Protein 6LVU (pdb70)

Solvent-accessible surface area: 8744 Å² total; per-residue (Å²): 81,76,110,37,4,38,4,35,0,39,28,12,0,21,132,105,40,67,24,86,73,95,90,4,61,53,135,6,87,7,93,113,85,7,67,10,68,95,143,44,16,73,78,4,7,94,34,5,12,99,72,30,69,18,140,26,75,116,59,41,41,162,144,22,48,30,0,9,52,3,0,48,27,4,58,154,84,116,76,8,94,89,2,42,52,80,0,36,39,12,0,20,132,105,40,67,24,88,73,91,86,4,62,16,110,6,86,7,93,116,88,6,67,8,70,97,142,46,19,76,79,4,5,96,36,5,38,99,86,34,70,22,155,28,72,121,60,43,36,159,146,23,46,30,0,8,50,4,0,22,34,4,36,158,99,114

Nearest PDB structures (foldseek):
  6lvu-assembly2_B  TM=1.012E+00  e=5.212E-12  Thermotoga maritima MSB8
  8jfn-assembly1_B  TM=9.540E-01  e=7.971E-07  Helicobacter pylori
  2qnw-assembly1_A  TM=9.324E-01  e=5.887E-07  Toxoplasma gondii RH
  4zjb-assembly1_G  TM=9.515E-01  e=9.560E-07  Helicobacter pylori
  3gzl-assembly1_A  TM=9.548E-01  e=1.649E-06  Plasmodium falciparum

InterPro domains:
  IPR003231 Acyl carrier protein [MF_01217] (6-80)
  IPR003231 Acyl carrier protein [PTHR20863] (3-79)
  IPR003231 Acyl carrier protein [TIGR00517] (5-79)
  IPR006162 Phosphopantetheine attachment site [PS00012] (35-50)
  IPR009081 Phosphopantetheine binding ACP domain [PF00550] (10-76)
  IPR009081 Phosphopantetheine binding ACP domain [PS50075] (5-80)
  IPR036736 ACP-like superfamily [G3DSA:1.10.1200.10] (1-81)
  IPR036736 ACP-like superfamily [SSF47336] (2-80)

Sequence (156 aa):
SREEIFSKVKSIISEKLGVDESQVTEEAKLIDDLGADSLDLVDLVMDFESEFGVKVDDADLEKISTVGDIVSYIEKKLSREEIFSKVKSIISEKLGVDESQVTEEAKLIDDLGADSLDLVDLVMDFESEFGVKVDDADLEKISTVGDIVSYIEKKL

Organism: Thermotoga maritima (strain ATCC 43589 / DSM 3109 / JCM 10099 / NBRC 100826 / MSB8) (NCBI:txid243274)

Foldseek 3Di:
DLVVLLVVLLVLCCVPLVDDSVQADLAAFCCPRSPDDPVVVVVSQVVSCVVLVFHDDPVCSVVRTGSNSSSVVSVVRD/DLVVLLVVLLVLCCVVLVDDSVQADLAAFVCPRSPDDPPVVVVSQVVSCVVLVFHDDPVCSVVDTGSNSSSVVSVVRD

B-factor: mean 27.44, std 10.85, range [9.36, 70.24]

Structure (mmCIF, N/CA/C/O backbone):
data_6LVU
#
_entry.id   6LVU
#
_cell.length_a   23.834
_cell.length_b   61.955
_cell.length_c   95.724
_cell.angle_alpha   90.000
_cell.angle_beta   90.000
_cell.angle_gamma   90.000
#
_symmetry.space_group_name_H-M   'P 21 21 21'
#
loop_
_entity.id
_entity.type
_entity.pdbx_description
1 polymer 'Acyl carrier protein'
2 non-polymer 'ZINC ION'
3 water water
#
loop_
_atom_site.group_PDB
_atom_site.id
_atom_site.type_symbol
_atom_site.label_atom_id
_atom_site.label_alt_id
_atom_site.label_comp_id
_atom_site.label_asym_id
_atom_site.label_entity_id
_atom_site.label_seq_id
_atom_site.pdbx_PDB_ins_code
_atom_site.Cartn_x
_atom_site.Cartn_y
_atom_site.Cartn_z
_atom_site.occupancy
_atom_site.B_iso_or_equiv
_atom_site.auth_seq_id
_atom_site.auth_comp_id
_atom_site.auth_asym_id
_atom_site.auth_atom_id
_atom_site.pdbx_PDB_model_num
ATOM 1 N N . SER A 1 3 ? 2.553 4.281 51.904 1.00 26.61 3 SER A N 1
ATOM 2 C CA . SER A 1 3 ? 2.496 4.802 50.557 1.00 17.70 3 SER A CA 1
ATOM 3 C C . SER A 1 3 ? 2.999 3.734 49.585 1.00 20.13 3 SER A C 1
ATOM 4 O O . SER A 1 3 ? 2.332 3.462 48.575 1.00 19.28 3 SER A O 1
ATOM 7 N N . ARG A 1 4 ? 4.162 3.131 49.856 1.00 13.84 4 ARG A N 1
ATOM 8 C CA . ARG A 1 4 ? 4.589 2.015 49.014 1.00 18.89 4 ARG A CA 1
ATOM 9 C C . ARG A 1 4 ? 3.589 0.875 49.077 1.00 17.17 4 ARG A C 1
ATOM 10 O O . ARG A 1 4 ? 3.240 0.281 48.048 1.00 16.00 4 ARG A O 1
ATOM 18 N N . GLU A 1 5 ? 3.124 0.553 50.289 1.00 15.13 5 GLU A N 1
ATOM 19 C CA . GLU A 1 5 ? 2.171 -0.533 50.456 1.00 14.36 5 GLU A CA 1
ATOM 20 C C . GLU A 1 5 ? 0.876 -0.222 49.714 1.00 15.58 5 GLU A C 1
ATOM 21 O O . GLU A 1 5 ? 0.262 -1.122 49.126 1.00 15.18 5 GLU A O 1
ATOM 27 N N . GLU A 1 6 ? 0.466 1.055 49.699 1.00 15.94 6 GLU A N 1
ATOM 28 C CA . GLU A 1 6 ? -0.716 1.461 48.942 1.00 18.64 6 GLU A CA 1
ATOM 29 C C . GLU A 1 6 ? -0.486 1.301 47.445 1.00 16.69 6 GLU A C 1
ATOM 30 O O . GLU A 1 6 ? -1.310 0.715 46.737 1.00 16.79 6 GLU A O 1
ATOM 36 N N . ILE A 1 7 ? 0.623 1.848 46.950 1.00 14.34 7 ILE A N 1
ATOM 37 C CA . ILE A 1 7 ? 0.926 1.783 45.530 1.00 12.17 7 ILE A CA 1
ATOM 38 C C . ILE A 1 7 ? 1.061 0.337 45.092 1.00 13.81 7 ILE A C 1
ATOM 39 O O . ILE A 1 7 ? 0.478 -0.084 44.085 1.00 12.45 7 ILE A O 1
ATOM 44 N N . PHE A 1 8 ? 1.819 -0.452 45.854 1.00 13.67 8 PHE A N 1
ATOM 45 C CA . PHE A 1 8 ? 2.051 -1.840 45.475 1.00 16.03 8 PHE A CA 1
ATOM 46 C C . PHE A 1 8 ? 0.756 -2.660 45.471 1.00 14.05 8 PHE A C 1
ATOM 47 O O . PHE A 1 8 ? 0.557 -3.514 44.599 1.00 14.63 8 PHE A O 1
ATOM 55 N N . SER A 1 9 ? -0.127 -2.433 46.441 1.00 11.84 9 SER A N 1
ATOM 56 C CA . SER A 1 9 ? -1.405 -3.147 46.446 1.00 15.63 9 SER A CA 1
ATOM 57 C C . SER A 1 9 ? -2.205 -2.862 45.183 1.00 16.15 9 SER A C 1
ATOM 58 O O . SER A 1 9 ? -2.782 -3.775 44.581 1.00 18.02 9 SER A O 1
ATOM 61 N N . LYS A 1 10 ? -2.290 -1.589 44.788 1.00 13.65 10 LYS A N 1
ATOM 62 C CA . LYS A 1 10 ? -3.047 -1.227 43.588 1.00 16.59 10 LYS A CA 1
ATOM 63 C C . LYS A 1 10 ? -2.348 -1.698 42.319 1.00 20.53 10 LYS A C 1
ATOM 64 O O . LYS A 1 10 ? -3.009 -2.080 41.340 1.00 19.44 10 LYS A O 1
ATOM 70 N N . VAL A 1 11 ? -1.016 -1.625 42.291 1.00 13.33 11 VAL A N 1
ATOM 71 C CA . VAL A 1 11 ? -0.291 -2.143 41.135 1.00 16.25 11 VAL A CA 1
ATOM 72 C C . VAL A 1 11 ? -0.563 -3.627 40.989 1.00 15.68 11 VAL A C 1
ATOM 73 O O . VAL A 1 11 ? -0.724 -4.147 39.878 1.00 15.78 11 VAL A O 1
ATOM 77 N N . LYS A 1 12 ? -0.653 -4.325 42.116 1.00 15.92 12 LYS A N 1
ATOM 78 C CA . LYS A 1 12 ? -0.788 -5.770 42.081 1.00 17.44 12 LYS A CA 1
ATOM 79 C C . LYS A 1 12 ? -2.171 -6.174 41.590 1.00 20.00 12 LYS A C 1
ATOM 80 O O . LYS A 1 12 ? -2.303 -7.106 40.789 1.00 15.88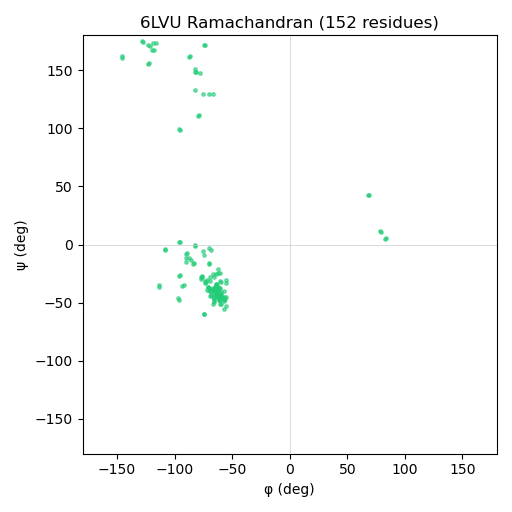 12 LYS A O 1
ATOM 86 N N . SER A 1 13 ? -3.205 -5.437 42.002 1.00 17.40 13 SER A N 1
ATOM 87 C CA . SER A 1 13 ? -4.554 -5.730 41.545 1.00 17.97 13 SER A CA 1
ATOM 88 C C . SER A 1 13 ? -4.681 -5.492 40.046 1.00 17.50 13 SER A C 1
ATOM 89 O O . SER A 1 13 ? -5.232 -6.324 39.315 1.00 16.09 13 SER A O 1
ATOM 92 N N . ILE A 1 14 ? -4.182 -4.354 39.570 1.00 15.23 14 ILE A N 1
ATOM 93 C CA . ILE A 1 14 ? -4.270 -4.055 38.147 1.00 13.39 14 ILE A CA 1
ATOM 94 C C . ILE A 1 14 ? -3.550 -5.125 37.336 1.00 13.80 14 ILE A C 1
ATOM 95 O O . ILE A 1 14 ? -4.065 -5.591 36.317 1.00 14.96 14 ILE A O 1
ATOM 100 N N . ILE A 1 15 ? -2.350 -5.526 37.776 1.00 16.20 15 ILE A N 1
ATOM 101 C CA . ILE A 1 15 ? -1.601 -6.531 37.019 1.00 18.32 15 ILE A CA 1
ATOM 102 C C . ILE A 1 15 ? -2.373 -7.832 36.990 1.00 20.01 15 ILE A C 1
ATOM 103 O O . ILE A 1 15 ? -2.520 -8.467 35.935 1.00 15.62 15 ILE A O 1
ATOM 108 N N . SER A 1 16 ? -2.909 -8.233 38.144 1.00 16.16 16 SER A N 1
ATOM 109 C CA . SER A 1 16 ? -3.691 -9.456 38.236 1.00 20.10 16 SER A CA 1
ATOM 110 C C . SER A 1 16 ? -4.945 -9.372 37.378 1.00 23.67 16 SER A C 1
ATOM 111 O O . SER A 1 16 ? -5.304 -10.343 36.699 1.00 26.09 16 SER A O 1
ATOM 114 N N . GLU A 1 17 ? -5.628 -8.221 37.391 1.00 16.96 17 GLU A N 1
ATOM 115 C CA . GLU A 1 17 ? -6.845 -8.098 36.589 1.00 22.22 17 GLU A CA 1
ATOM 116 C C . GLU A 1 17 ? -6.537 -8.215 35.099 1.00 26.00 17 GLU A C 1
ATOM 117 O O . GLU A 1 17 ? -7.245 -8.911 34.365 1.00 26.85 17 GLU A O 1
ATOM 123 N N . LYS A 1 18 ? -5.460 -7.572 34.633 1.00 19.42 18 LYS A N 1
ATOM 124 C CA . LYS A 1 18 ? -5.222 -7.480 33.198 1.00 24.87 18 LYS A CA 1
ATOM 125 C C . LYS A 1 18 ? -4.353 -8.604 32.652 1.00 22.90 18 LYS A C 1
ATOM 126 O O . LYS A 1 18 ? -4.588 -9.052 31.529 1.00 26.43 18 LYS A O 1
ATOM 132 N N . LEU A 1 19 ? -3.372 -9.085 33.407 1.00 21.12 19 LEU A N 1
ATOM 133 C CA . LEU A 1 19 ? -2.576 -10.219 32.941 1.00 26.09 19 LEU A CA 1
ATOM 134 C C . LEU A 1 19 ? -3.239 -11.562 33.225 1.00 28.40 19 LEU A C 1
ATOM 135 O O . LEU A 1 19 ? -2.828 -12.578 32.656 1.00 28.59 19 LEU A O 1
ATOM 140 N N . GLY A 1 20 ? -4.230 -11.602 34.105 1.00 27.45 20 GLY A N 1
ATOM 141 C CA . GLY A 1 20 ? -4.938 -12.834 34.358 1.00 24.29 20 GLY A CA 1
ATOM 142 C C . GLY A 1 20 ? -4.248 -13.754 35.329 1.00 35.71 20 GLY A C 1
ATOM 143 O O . GLY A 1 20 ? -4.742 -14.867 35.567 1.00 43.86 20 GLY A O 1
ATOM 144 N N . VAL A 1 21 ? -3.141 -13.324 35.909 1.00 24.86 21 VAL A N 1
ATOM 145 C CA . VAL A 1 21 ? -2.418 -14.141 36.856 1.00 21.92 21 VAL A CA 1
ATOM 146 C C . VAL A 1 21 ? -3.016 -13.918 38.232 1.00 24.39 21 VAL A C 1
ATOM 147 O O . VAL A 1 21 ? -3.686 -12.918 38.493 1.00 27.27 21 VAL A O 1
ATOM 151 N N . ASP A 1 22 ? -2.721 -14.840 39.142 1.00 27.65 22 ASP A N 1
ATOM 152 C CA . ASP A 1 22 ? -3.220 -14.763 40.500 1.00 22.28 22 ASP A CA 1
ATOM 153 C C . ASP A 1 22 ? -2.353 -13.815 41.311 1.00 23.46 22 ASP A C 1
ATOM 154 O O . ASP A 1 22 ? -1.154 -13.682 41.065 1.00 26.09 22 ASP A O 1
ATOM 159 N N . GLU A 1 23 ? -2.973 -13.136 42.279 1.00 23.20 23 GLU A N 1
ATOM 160 C CA . GLU A 1 23 ? -2.238 -12.127 43.041 1.00 29.06 23 GLU A CA 1
ATOM 161 C C . GLU A 1 23 ? -1.092 -12.729 43.848 1.00 25.40 23 GLU A C 1
ATOM 162 O O . GLU A 1 23 ? -0.125 -12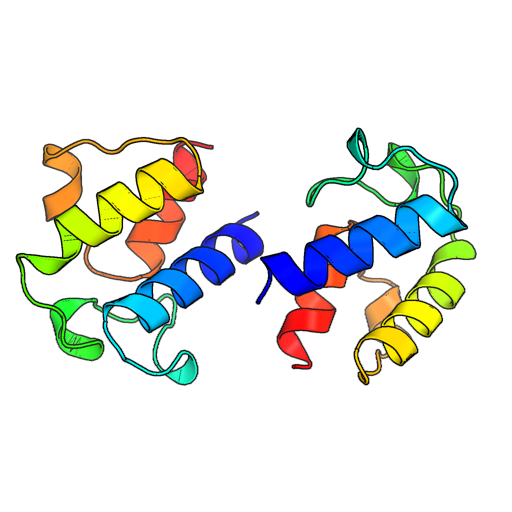.028 44.168 1.00 24.84 23 GLU A O 1
ATOM 168 N N . SER A 1 24 ? -1.187 -14.008 44.203 1.00 24.83 24 SER A N 1
ATOM 169 C CA . SER A 1 24 ? -0.117 -14.658 44.942 1.00 23.55 24 SER A CA 1
ATOM 170 C C . SER A 1 24 ? 1.193 -14.693 44.154 1.00 27.86 24 SER A C 1
ATOM 171 O O . SER A 1 24 ? 2.260 -14.842 44.756 1.00 27.31 24 SER A O 1
ATOM 174 N N . GLN A 1 25 ? 1.141 -14.565 42.825 1.00 24.39 25 GLN A N 1
ATOM 175 C CA . GLN A 1 25 ? 2.335 -14.548 41.983 1.00 26.81 25 GLN A CA 1
ATOM 176 C C . GLN A 1 25 ? 2.948 -13.157 41.819 1.00 23.97 25 GLN A C 1
ATOM 177 O O . GLN A 1 25 ? 4.060 -13.043 41.283 1.00 18.50 25 GLN A O 1
ATOM 183 N N . VAL A 1 26 ? 2.255 -12.095 42.216 1.00 23.78 26 VAL A N 1
ATOM 184 C CA . VAL A 1 26 ? 2.711 -10.735 41.951 1.00 23.15 26 VAL A CA 1
ATOM 185 C C . VAL A 1 26 ? 3.450 -10.250 43.193 1.00 21.92 26 VAL A C 1
ATOM 186 O O . VAL A 1 26 ? 2.844 -9.810 44.169 1.00 26.41 26 VAL A O 1
ATOM 190 N N . THR A 1 27 ? 4.773 -10.320 43.152 1.00 21.96 27 THR A N 1
ATOM 191 C CA . THR A 1 27 ? 5.632 -9.857 44.227 1.00 21.66 27 THR A CA 1
ATOM 192 C C . THR A 1 27 ? 6.519 -8.738 43.705 1.00 24.15 27 THR A C 1
ATOM 193 O O . THR A 1 27 ? 6.610 -8.502 42.495 1.00 21.55 27 THR A O 1
ATOM 197 N N . GLU A 1 28 ? 7.177 -8.040 44.638 1.00 18.41 28 GLU A N 1
ATOM 198 C CA . GLU A 1 28 ? 8.110 -6.988 44.247 1.00 27.11 28 GLU A CA 1
ATOM 199 C C . GLU A 1 28 ? 9.183 -7.488 43.284 1.00 22.32 28 GLU A C 1
ATOM 200 O O . GLU A 1 28 ? 9.619 -6.738 42.406 1.00 25.16 28 GLU A O 1
ATOM 206 N N . GLU A 1 29 ? 9.601 -8.748 43.413 1.00 21.86 29 GLU A N 1
ATOM 207 C CA . GLU A 1 29 ? 10.717 -9.302 42.644 1.00 27.50 29 GLU A CA 1
ATOM 208 C C . GLU A 1 29 ? 10.302 -9.921 41.320 1.00 23.07 29 GLU A C 1
ATOM 209 O O . GLU A 1 29 ? 11.179 -10.339 40.560 1.00 30.40 29 GLU A O 1
ATOM 215 N N . ALA A 1 30 ? 9.003 -10.032 41.054 1.00 20.52 30 ALA A N 1
ATOM 216 C CA . ALA A 1 30 ? 8.526 -10.716 39.856 1.00 20.35 30 ALA A CA 1
ATOM 217 C C . ALA A 1 30 ? 8.855 -9.904 38.608 1.00 26.12 30 ALA A C 1
ATOM 218 O O . ALA A 1 30 ? 8.567 -8.706 38.538 1.00 27.72 30 ALA A O 1
ATOM 220 N N . LYS A 1 31 ? 9.455 -10.558 37.619 1.00 25.24 31 LYS A N 1
ATOM 221 C CA . LYS A 1 31 ? 9.688 -9.932 36.326 1.00 24.27 31 LYS A CA 1
ATOM 222 C C . LYS A 1 31 ? 8.406 -10.045 35.508 1.00 24.47 31 LYS A C 1
ATOM 223 O O . LYS A 1 31 ? 7.766 -11.104 35.489 1.00 22.26 31 LYS A O 1
ATOM 229 N N . LEU A 1 32 ? 7.989 -8.935 34.887 1.00 24.26 32 LEU A N 1
ATOM 230 C CA . LEU A 1 32 ? 6.729 -8.950 34.144 1.00 24.33 32 LEU A CA 1
ATOM 231 C C . LEU A 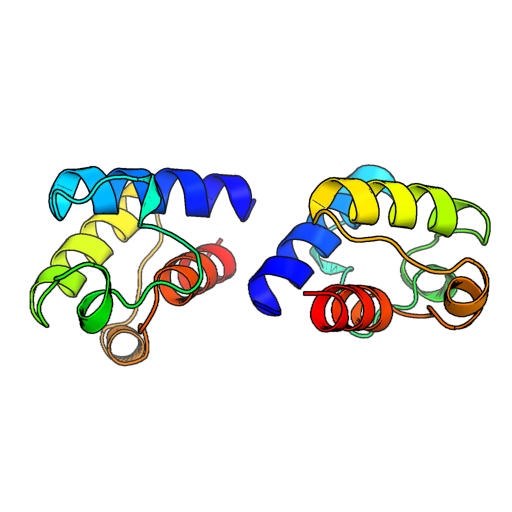1 32 ? 6.732 -10.062 33.105 1.00 25.31 32 LEU A C 1
ATOM 232 O O . LEU A 1 32 ? 5.818 -10.894 33.065 1.00 27.41 32 LEU A O 1
ATOM 237 N N . ILE A 1 33 ? 7.753 -10.093 32.259 1.00 26.27 33 ILE A N 1
ATOM 238 C CA . ILE A 1 33 ? 7.796 -11.068 31.179 1.00 22.83 33 ILE A CA 1
ATOM 239 C C . ILE A 1 33 ? 8.129 -12.451 31.725 1.00 28.32 33 ILE A C 1
ATOM 240 O O . ILE A 1 33 ? 7.331 -13.386 31.627 1.00 30.36 33 ILE A O 1
ATOM 245 N N . ASP A 1 34 ? 9.295 -12.586 32.360 1.00 34.26 34 ASP A N 1
ATOM 246 C CA . ASP A 1 34 ? 9.824 -13.913 32.649 1.00 28.93 34 ASP A CA 1
ATOM 247 C C . ASP A 1 34 ? 8.950 -14.674 33.637 1.00 31.70 34 ASP A C 1
ATOM 248 O O . ASP A 1 34 ? 8.756 -15.885 33.490 1.00 34.29 34 ASP A O 1
ATOM 253 N N . ASP A 1 35 ? 8.424 -13.994 34.656 1.00 28.82 35 ASP A N 1
ATOM 254 C CA . ASP A 1 35 ? 7.688 -14.662 35.719 1.00 27.88 35 ASP A CA 1
ATOM 255 C C . ASP A 1 35 ? 6.185 -14.622 35.502 1.00 24.04 35 ASP A C 1
ATOM 256 O O . ASP A 1 35 ? 5.519 -15.648 35.627 1.00 32.30 35 ASP A O 1
ATOM 261 N N . LEU A 1 36 ? 5.639 -13.461 35.153 1.00 24.78 36 LEU A N 1
ATOM 262 C CA . LEU A 1 36 ? 4.200 -13.263 35.080 1.00 25.29 36 LEU A CA 1
ATOM 263 C C . LEU A 1 36 ? 3.634 -13.457 33.675 1.00 24.18 36 LEU A C 1
ATOM 264 O O . LEU A 1 36 ? 2.438 -13.243 33.473 1.00 24.03 36 LEU A O 1
ATOM 269 N N . GLY A 1 37 ? 4.454 -13.823 32.699 1.00 26.62 37 GLY A N 1
ATOM 270 C CA . GLY A 1 37 ? 3.914 -14.209 31.407 1.00 31.16 37 GLY A CA 1
ATOM 271 C C . GLY A 1 37 ? 3.482 -13.078 30.503 1.00 28.79 37 GLY A C 1
ATOM 272 O O . GLY A 1 37 ? 2.799 -13.332 29.502 1.00 22.77 37 GLY A O 1
ATOM 273 N N . ALA A 1 38 ? 3.830 -11.838 30.824 1.00 23.46 38 ALA A N 1
ATOM 274 C CA . ALA A 1 38 ? 3.476 -10.760 29.923 1.00 27.38 38 ALA A CA 1
ATOM 275 C C . ALA A 1 38 ? 4.370 -10.803 28.680 1.00 27.47 38 ALA A C 1
ATOM 276 O O . ALA A 1 38 ? 5.355 -11.539 28.618 1.00 25.17 38 ALA A O 1
ATOM 278 N N . ASP A 1 39 ? 4.038 -9.973 27.693 1.00 30.50 39 ASP A N 1
ATOM 279 C CA . ASP A 1 39 ? 4.852 -9.822 26.496 1.00 33.69 39 ASP A CA 1
ATOM 280 C C . ASP A 1 39 ? 5.364 -8.386 26.452 1.00 32.43 39 ASP A C 1
ATOM 281 O O . ASP A 1 39 ? 4.987 -7.542 27.272 1.00 29.93 39 ASP A O 1
ATOM 286 N N . SER A 1 40 ? 6.246 -8.107 25.494 1.00 30.79 40 SER A N 1
ATOM 287 C CA . SER A 1 40 ? 6.820 -6.768 25.428 1.00 36.90 40 SER A CA 1
ATOM 288 C C . SER A 1 40 ? 5.828 -5.704 24.985 1.00 38.76 40 SER A C 1
ATOM 289 O O . SER A 1 40 ? 6.203 -4.526 24.934 1.00 46.53 40 SER A O 1
ATOM 292 N N . LEU A 1 41 ? 4.592 -6.074 24.656 1.00 36.09 41 LEU A N 1
ATOM 293 C CA . LEU A 1 41 ? 3.556 -5.112 24.299 1.00 34.03 41 LEU A CA 1
ATOM 294 C C . LEU A 1 41 ? 2.672 -4.748 25.477 1.00 31.23 41 LEU A C 1
ATOM 295 O O . LEU A 1 41 ? 2.116 -3.646 25.513 1.00 31.93 41 LEU A O 1
ATOM 300 N N . ASP A 1 42 ? 2.551 -5.653 26.444 1.00 29.44 42 ASP A N 1
ATOM 301 C CA . ASP A 1 42 ? 1.603 -5.478 27.532 1.00 29.30 42 ASP A CA 1
ATOM 302 C C . ASP A 1 42 ? 1.973 -4.311 28.429 1.00 31.83 42 ASP A C 1
ATOM 303 O O . ASP A 1 42 ? 1.095 -3.728 29.075 1.00 33.78 42 ASP A O 1
ATOM 308 N N . LEU A 1 43 ? 3.252 -3.942 28.486 1.00 26.82 43 LEU A N 1
ATOM 309 C CA . LEU A 1 43 ? 3.655 -3.014 29.534 1.00 27.92 43 LEU A CA 1
ATOM 310 C C . LEU A 1 43 ? 3.164 -1.593 29.254 1.00 29.87 43 LEU A C 1
ATOM 311 O O . LEU A 1 43 ? 2.822 -0.866 30.192 1.00 25.86 43 LEU A O 1
ATOM 316 N N . VAL A 1 44 ? 3.041 -1.188 27.983 1.00 29.03 44 VAL A N 1
ATOM 317 C CA . VAL A 1 44 ? 2.623 0.192 27.729 1.00 28.47 44 VAL A CA 1
ATOM 318 C C . VAL A 1 44 ? 1.148 0.403 28.097 1.00 28.07 44 VAL A C 1
ATOM 319 O O . VAL A 1 44 ? 0.779 1.461 28.610 1.00 30.90 44 VAL A O 1
ATOM 323 N N . ASP A 1 45 ? 0.297 -0.603 27.864 1.00 27.22 45 ASP A N 1
ATOM 324 C CA . ASP A 1 45 ? -1.074 -0.504 28.368 1.00 27.25 45 ASP A CA 1
ATOM 325 C C . ASP A 1 45 ? -1.108 -0.509 29.884 1.00 27.49 45 ASP A C 1
ATOM 326 O O . ASP A 1 45 ? -1.862 0.271 30.484 1.00 30.16 45 ASP A O 1
ATOM 331 N N . LEU A 1 46 ? -0.328 -1.387 30.523 1.00 26.27 46 LEU A N 1
ATOM 332 C CA . LEU A 1 46 ? -0.265 -1.389 31.977 1.00 22.05 46 LEU A CA 1
ATOM 333 C C . LEU A 1 46 ? 0.147 -0.023 32.497 1.00 21.50 46 LEU A C 1
ATOM 334 O O . LEU A 1 46 ? -0.485 0.532 33.400 1.00 22.01 46 LEU A O 1
ATOM 339 N N . VAL A 1 47 ? 1.189 0.555 31.907 1.00 21.18 47 VAL A N 1
ATOM 340 C CA . VAL A 1 47 ? 1.692 1.844 32.361 1.00 18.39 47 VAL A CA 1
ATOM 341 C C . VAL A 1 47 ? 0.639 2.932 32.212 1.00 27.30 47 VAL A C 1
ATOM 342 O O . VAL A 1 47 ? 0.474 3.771 33.101 1.00 25.99 47 VAL A O 1
ATOM 346 N N . MET A 1 48 ? -0.086 2.942 31.089 1.00 26.77 48 MET A N 1
ATOM 347 C CA . MET A 1 48 ? -1.145 3.936 30.958 1.00 29.71 48 MET A CA 1
ATOM 348 C C . MET A 1 48 ? -2.230 3.725 32.003 1.00 30.22 48 MET A C 1
ATOM 349 O O . MET A 1 48 ? -2.836 4.692 32.481 1.00 30.80 48 MET A O 1
ATOM 354 N N . ASP A 1 49 ? -2.501 2.474 32.361 1.00 25.61 49 ASP A N 1
ATOM 355 C CA . ASP A 1 49 ? -3.474 2.229 33.412 1.00 24.58 49 ASP A CA 1
ATOM 356 C C . ASP A 1 49 ? -2.944 2.708 34.760 1.00 23.12 49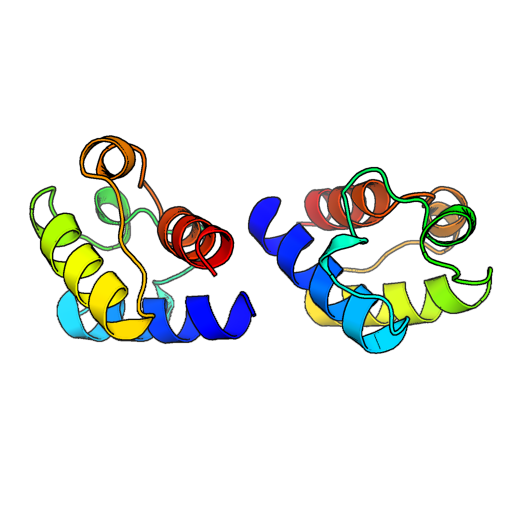 ASP A C 1
ATOM 357 O O . ASP A 1 49 ? -3.676 3.361 35.514 1.00 22.91 49 ASP A O 1
ATOM 362 N N . PHE A 1 50 ? -1.652 2.464 35.044 1.00 21.97 50 PHE A N 1
ATOM 363 C CA . PHE A 1 50 ? -1.022 3.037 36.236 1.00 20.78 50 PHE A CA 1
ATOM 364 C C . PHE A 1 50 ? -0.987 4.559 36.177 1.00 22.28 50 PHE A C 1
ATOM 365 O O . PHE A 1 50 ? -1.178 5.231 37.198 1.00 23.52 50 PHE A O 1
ATOM 373 N N . GLU A 1 51 ? -0.744 5.120 34.988 1.00 22.80 51 GLU A N 1
ATOM 374 C CA . GLU A 1 51 ? -0.737 6.575 34.840 1.00 24.55 51 GLU A CA 1
ATOM 375 C C . GLU A 1 51 ? -2.074 7.177 35.252 1.00 27.19 51 GLU A C 1
ATOM 376 O O . GLU A 1 51 ? -2.119 8.166 35.993 1.00 26.76 51 GLU A O 1
ATOM 382 N N . SER A 1 52 ? -3.173 6.570 34.806 1.00 24.78 52 SER A N 1
ATOM 383 C CA . SER A 1 52 ? -4.502 7.047 35.155 1.00 21.66 52 SER A CA 1
ATOM 384 C C . SER A 1 52 ? -4.882 6.670 36.580 1.00 24.38 52 SER A C 1
ATOM 385 O O . SER A 1 52 ? -5.701 7.351 37.198 1.00 26.16 52 SER A O 1
ATOM 388 N N . GLU A 1 53 ? -4.322 5.585 37.111 1.00 22.62 53 GLU A N 1
ATOM 389 C CA . GLU A 1 53 ? -4.652 5.173 38.469 1.00 20.69 53 GLU A CA 1
ATOM 390 C C . GLU A 1 53 ? -4.104 6.154 39.512 1.00 21.38 53 GLU A C 1
ATOM 391 O O . GLU A 1 53 ? -4.801 6.514 40.466 1.00 20.67 53 GLU A O 1
ATOM 397 N N . PHE A 1 54 ? -2.861 6.596 39.360 1.00 21.43 54 PHE A N 1
ATOM 398 C CA . PHE A 1 54 ? -2.213 7.401 40.383 1.00 20.23 54 PHE A CA 1
ATOM 399 C C . PHE A 1 54 ? -2.049 8.854 39.978 1.00 26.34 54 PHE A C 1
ATOM 400 O O . PHE A 1 54 ? -1.520 9.646 40.769 1.00 30.23 54 PHE A O 1
ATOM 408 N N . GLY A 1 55 ? -2.421 9.212 38.756 1.00 28.38 55 GLY A N 1
ATOM 409 C CA . GLY A 1 55 ? -2.273 10.588 38.316 1.00 30.09 55 GLY A CA 1
ATOM 410 C C . GLY A 1 55 ? -0.830 11.001 38.163 1.00 30.19 55 GLY A C 1
ATOM 411 O O . GLY A 1 55 ? -0.452 12.092 38.606 1.00 33.87 55 GLY A O 1
ATOM 412 N N . VAL A 1 56 ? -0.003 10.130 37.588 1.00 26.58 56 VAL A N 1
ATOM 413 C CA . VAL A 1 56 ? 1.385 10.424 37.268 1.00 27.58 56 VAL A CA 1
ATOM 414 C C . VAL A 1 56 ? 1.559 10.074 35.809 1.00 29.72 56 VAL A C 1
ATOM 415 O O . VAL A 1 56 ? 0.678 9.484 35.193 1.00 35.68 56 VAL A O 1
ATOM 419 N N . LYS A 1 57 ? 2.726 10.381 35.262 1.00 31.48 57 LYS A N 1
ATOM 420 C CA . LYS A 1 57 ? 3.022 9.841 33.948 1.00 37.90 57 LYS A CA 1
ATOM 421 C C . LYS A 1 57 ? 4.501 9.535 33.836 1.00 34.21 57 LYS A C 1
ATOM 422 O O . LYS A 1 57 ? 5.332 10.013 34.611 1.00 31.95 57 LYS A O 1
ATOM 428 N N . VAL A 1 58 ? 4.813 8.712 32.850 1.00 39.35 58 VAL A N 1
ATOM 429 C CA . VAL A 1 58 ? 6.120 8.100 32.746 1.00 45.60 58 VAL A CA 1
ATOM 430 C C . VAL A 1 58 ? 6.684 8.508 31.396 1.00 43.83 58 VAL A C 1
ATOM 431 O O . VAL A 1 58 ? 5.954 8.885 30.474 1.00 43.82 58 VAL A O 1
ATOM 435 N N . ASP A 1 59 ? 8.003 8.472 31.305 1.00 44.60 59 ASP A N 1
ATOM 436 C CA . ASP A 1 59 ? 8.669 8.696 30.038 1.00 45.96 59 ASP A CA 1
ATOM 437 C C . ASP A 1 59 ? 8.674 7.393 29.244 1.00 47.33 59 ASP A C 1
ATOM 438 O O . ASP A 1 59 ? 8.717 6.299 29.817 1.00 45.69 59 ASP A O 1
ATOM 443 N N . ASP A 1 60 ? 8.626 7.511 27.913 1.00 46.31 60 ASP A N 1
ATOM 444 C CA . ASP A 1 60 ? 8.827 6.321 27.091 1.00 50.83 60 ASP A CA 1
ATOM 445 C C . ASP A 1 60 ? 10.266 5.834 27.181 1.00 47.71 60 ASP A C 1
ATOM 446 O O . ASP A 1 60 ? 10.534 4.640 27.006 1.00 52.03 60 ASP A O 1
ATOM 451 N N . ALA A 1 61 ? 11.203 6.749 27.439 1.00 49.89 61 ALA A N 1
ATOM 452 C CA . ALA A 1 61 ? 12.597 6.363 27.631 1.00 51.16 61 ALA A CA 1
ATOM 453 C C . ALA A 1 61 ? 12.767 5.499 28.873 1.00 48.52 61 ALA A C 1
ATOM 454 O O . ALA A 1 61 ? 13.600 4.585 28.890 1.00 48.24 61 ALA A O 1
ATOM 456 N N . ASP A 1 62 ? 12.005 5.785 29.931 1.00 49.78 62 ASP A N 1
ATOM 457 C CA . ASP A 1 62 ? 12.134 5.068 31.196 1.00 46.24 62 ASP A CA 1
ATOM 458 C C . ASP A 1 62 ? 11.376 3.745 31.209 1.00 40.29 62 ASP A C 1
ATOM 459 O O . ASP A 1 62 ? 11.437 3.018 32.210 1.00 34.20 62 ASP A O 1
ATOM 464 N N . LEU A 1 63 ? 10.679 3.420 30.119 1.00 35.72 63 LEU A N 1
ATOM 465 C CA . LEU A 1 63 ? 9.938 2.171 30.011 1.00 35.56 63 LEU A CA 1
ATOM 466 C C . LEU A 1 63 ? 10.842 0.974 29.727 1.00 38.44 63 LEU A C 1
ATOM 467 O O . LEU A 1 63 ? 10.524 -0.149 30.132 1.00 33.04 63 LEU A O 1
ATOM 472 N N . GLU A 1 64 ? 11.964 1.185 29.032 1.00 41.95 64 GLU A N 1
ATOM 473 C CA . GLU A 1 64 ? 12.875 0.081 28.738 1.00 43.21 64 GLU A 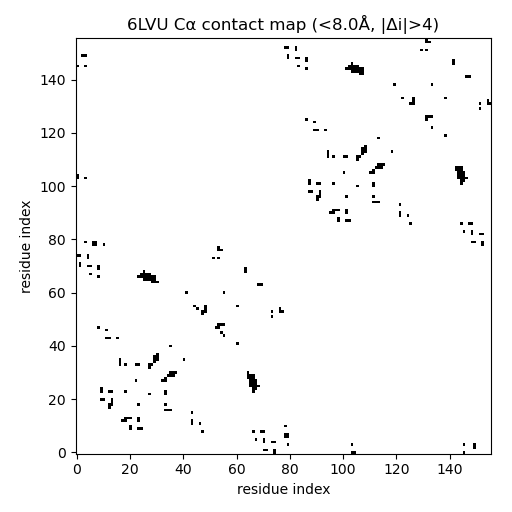CA 1
ATOM 474 C C . GLU A 1 64 ? 13.596 -0.405 29.984 1.00 30.35 64 GLU A C 1
ATOM 475 O O . GLU A 1 64 ? 14.168 -1.497 29.973 1.00 34.05 64 GLU A O 1
ATOM 481 N N . LYS A 1 65 ? 13.577 0.375 31.054 1.00 33.58 65 LYS A N 1
ATOM 482 C CA . LYS A 1 65 ? 14.251 -0.008 32.280 1.00 39.72 65 LYS A CA 1
ATOM 483 C C . LYS A 1 65 ? 13.356 -0.789 33.223 1.00 33.38 65 LYS A C 1
ATOM 484 O O . LYS A 1 65 ? 13.874 -1.473 34.112 1.00 32.63 65 LYS A O 1
ATOM 490 N N . ILE A 1 66 ? 12.044 -0.772 32.999 1.00 32.21 66 ILE A N 1
ATOM 491 C CA . ILE A 1 66 ? 11.104 -1.403 33.917 1.00 25.57 66 ILE A CA 1
ATOM 492 C C . ILE A 1 66 ? 11.119 -2.904 33.670 1.00 30.23 66 ILE A C 1
ATOM 493 O O . ILE A 1 66 ? 10.648 -3.382 32.638 1.00 32.23 66 ILE A O 1
ATOM 498 N N . SER A 1 67 ? 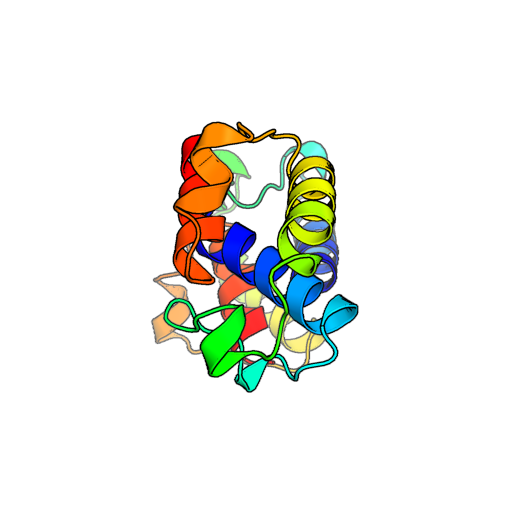11.643 -3.654 34.633 1.00 24.34 67 SER A N 1
ATOM 499 C CA . SER A 1 67 ? 11.783 -5.095 34.506 1.00 20.40 67 SER A CA 1
ATOM 500 C C . SER A 1 67 ? 10.903 -5.871 35.469 1.00 20.66 67 SER A C 1
ATOM 501 O O . SER A 1 67 ? 10.344 -6.899 35.087 1.00 22.28 67 SER A O 1
ATOM 504 N N . THR A 1 68 ? 10.712 -5.381 36.690 1.00 17.32 68 THR A N 1
ATOM 505 C CA . THR A 1 68 ? 9.965 -6.089 37.721 1.00 19.33 68 THR A CA 1
ATOM 506 C C . THR A 1 68 ? 8.777 -5.264 38.201 1.00 20.79 68 THR A C 1
ATOM 507 O O . THR A 1 68 ? 8.630 -4.079 37.878 1.00 19.65 68 THR A O 1
ATOM 511 N N . VAL A 1 69 ? 7.931 -5.916 38.999 1.00 17.21 69 VAL A N 1
ATOM 512 C CA . VAL A 1 69 ? 6.826 -5.220 39.645 1.00 17.15 69 VAL A CA 1
ATOM 513 C C . VAL A 1 69 ? 7.355 -4.110 40.544 1.00 14.51 69 VAL A C 1
ATOM 514 O O . VAL A 1 69 ? 6.823 -2.997 40.555 1.00 12.65 69 VAL A O 1
ATOM 518 N N . GLY A 1 70 ? 8.427 -4.396 41.291 1.00 16.24 70 GLY A N 1
ATOM 519 C CA . GLY A 1 70 ? 9.015 -3.389 42.161 1.00 15.17 70 GLY A CA 1
ATOM 520 C C . GLY A 1 70 ? 9.490 -2.160 41.414 1.00 15.44 70 GLY A C 1
ATOM 521 O O . GLY A 1 70 ? 9.429 -1.047 41.948 1.00 17.93 70 GLY A O 1
ATOM 522 N N . ASP A 1 71 ? 9.941 -2.336 40.170 1.00 16.79 71 ASP A N 1
ATOM 523 C CA . ASP A 1 71 ? 10.352 -1.196 39.350 1.00 14.53 71 ASP A CA 1
ATOM 524 C C . ASP A 1 71 ? 9.191 -0.248 39.115 1.00 16.66 71 ASP A C 1
ATOM 525 O O . ASP A 1 71 ? 9.352 0.979 39.179 1.00 19.80 71 ASP A O 1
ATOM 530 N N . ILE A 1 72 ? 8.019 -0.801 38.777 1.00 15.56 72 ILE A N 1
ATOM 531 C CA . ILE A 1 72 ? 6.815 -0.003 38.568 1.00 19.85 72 ILE A CA 1
ATOM 532 C C . ILE A 1 72 ? 6.459 0.762 39.832 1.00 14.43 72 ILE A C 1
ATOM 533 O O . ILE A 1 72 ? 6.230 1.972 39.808 1.00 14.85 72 ILE A O 1
ATOM 538 N N . VAL A 1 73 ? 6.397 0.047 40.959 1.00 14.23 73 VAL A N 1
ATOM 539 C CA . VAL A 1 73 ? 6.055 0.707 42.217 1.00 14.11 73 VAL A CA 1
ATOM 540 C C . VAL A 1 73 ? 7.025 1.844 42.493 1.00 17.39 73 VAL A C 1
ATOM 541 O O . VAL A 1 73 ? 6.611 2.987 42.761 1.00 12.90 73 VAL A O 1
ATOM 545 N N . SER A 1 74 ? 8.337 1.581 42.375 1.00 14.35 74 SER A N 1
ATOM 546 C CA . SER A 1 74 ? 9.317 2.617 42.690 1.00 15.58 74 SER A CA 1
ATOM 547 C C . SER A 1 74 ? 9.207 3.794 41.734 1.00 16.18 74 SER A C 1
ATOM 548 O O . SER A 1 74 ? 9.329 4.950 42.146 1.00 16.81 74 SER A O 1
ATOM 551 N N . TYR A 1 75 ? 8.966 3.527 40.454 1.00 15.38 75 TYR A N 1
ATOM 552 C CA . TYR A 1 75 ? 8.780 4.639 39.540 1.00 17.64 75 TYR A CA 1
ATOM 553 C C . TYR A 1 75 ? 7.554 5.462 39.930 1.00 18.91 75 TYR A C 1
ATOM 554 O O . TYR A 1 75 ? 7.609 6.696 39.946 1.00 21.09 75 TYR A O 1
ATOM 563 N N . ILE A 1 76 ? 6.450 4.798 40.291 1.00 15.03 76 ILE A N 1
ATOM 564 C CA . ILE A 1 76 ? 5.267 5.527 40.742 1.00 14.95 76 ILE A CA 1
ATOM 565 C C . ILE A 1 76 ? 5.563 6.290 42.023 1.00 24.24 76 ILE A C 1
ATOM 566 O O . ILE A 1 76 ? 5.188 7.465 42.163 1.00 23.36 76 ILE A O 1
ATOM 571 N N . GLU A 1 77 ? 6.254 5.642 42.973 1.00 15.97 77 GLU A N 1
ATOM 572 C CA . GLU A 1 77 ? 6.487 6.261 44.266 1.00 20.85 77 GLU A CA 1
ATOM 573 C C . GLU A 1 77 ? 7.323 7.526 44.143 1.00 19.31 77 GLU A C 1
ATOM 574 O O . GLU A 1 77 ? 7.103 8.486 44.887 1.00 20.25 77 GLU A O 1
ATOM 580 N N . LYS A 1 78 ? 8.262 7.563 43.202 1.00 20.20 78 LYS A N 1
ATOM 581 C CA . LYS A 1 78 ? 9.085 8.761 43.053 1.00 30.12 78 LYS A CA 1
ATOM 582 C C . LYS A 1 78 ? 8.306 9.913 42.420 1.00 27.24 78 LYS A C 1
ATOM 583 O O . LYS A 1 78 ? 8.524 11.074 42.777 1.00 28.98 78 LYS A O 1
ATOM 589 N N . LYS A 1 79 ? 7.366 9.625 41.530 1.00 23.65 79 LYS A N 1
ATOM 590 C CA . LYS A 1 79 ? 6.577 10.713 40.958 1.00 34.26 79 LYS A CA 1
ATOM 591 C C . LYS A 1 79 ? 5.554 11.274 41.935 1.00 35.46 79 LYS A C 1
ATOM 592 O O . LYS A 1 79 ? 4.933 12.297 41.642 1.00 44.36 79 LYS A O 1
ATOM 598 N N . LEU A 1 80 ? 5.356 10.637 43.079 1.00 33.68 80 LEU A N 1
ATOM 599 C CA . LEU A 1 80 ? 4.462 11.162 44.100 1.00 33.30 80 LEU A CA 1
ATOM 600 C C . LEU A 1 80 ? 4.899 10.733 45.490 1.00 41.81 80 LEU A C 1
ATOM 601 O O . LEU A 1 80 ? 5.858 11.295 46.031 1.00 44.91 80 LEU A O 1
ATOM 606 N N . SER B 1 3 ? -9.031 -6.107 47.929 1.00 25.43 3 SER B N 1
ATOM 607 C CA . SER B 1 3 ? -9.070 -4.782 47.321 1.00 17.37 3 SER B CA 1
ATOM 608 C C . SER B 1 3 ? -8.741 -3.707 48.341 1.00 18.23 3 SER B C 1
ATOM 609 O O . SER B 1 3 ? -9.531 -3.438 49.255 1.00 19.62 3 SER B O 1
ATOM 612 N N . ARG B 1 4 ? -7.567 -3.087 48.189 1.00 15.93 4 ARG B N 1
ATOM 613 C CA . ARG B 1 4 ? -7.229 -1.980 49.067 1.00 21.71 4 ARG B CA 1
ATOM 614 C C . ARG B 1 4 ? -8.275 -0.887 48.982 1.00 17.03 4 ARG B C 1
ATOM 615 O O . ARG B 1 4 ? -8.629 -0.279 50.000 1.00 14.12 4 ARG B O 1
ATOM 623 N N . GLU B 1 5 ? -8.766 -0.607 47.769 1.00 13.57 5 GLU B N 1
ATOM 624 C CA . GLU B 1 5 ? -9.764 0.442 47.611 1.00 14.71 5 GLU B CA 1
ATOM 625 C C . GLU B 1 5 ? -11.039 0.121 48.391 1.00 13.08 5 GLU B C 1
ATOM 626 O O . GLU B 1 5 ? -11.633 1.011 48.994 1.00 12.80 5 GLU B O 1
ATOM 632 N N . GLU B 1 6 ? -11.451 -1.150 48.418 1.00 15.23 6 GLU B N 1
ATOM 633 C CA . GLU B 1 6 ? -12.628 -1.541 49.193 1.00 16.41 6 GLU B CA 1
ATOM 634 C C . GLU B 1 6 ? -12.387 -1.368 50.684 1.00 16.48 6 GLU B C 1
ATOM 635 O O . GLU B 1 6 ? -13.216 -0.797 51.401 1.00 17.54 6 GLU B O 1
ATOM 641 N N . ILE B 1 7 ? -11.266 -1.890 51.171 1.00 15.67 7 ILE B N 1
ATOM 642 C CA . ILE B 1 7 ? -10.951 -1.827 52.588 1.00 11.32 7 ILE B CA 1
ATOM 643 C C . ILE B 1 7 ? -10.831 -0.378 53.038 1.00 13.10 7 ILE B C 1
ATOM 644 O O . ILE B 1 7 ? -11.403 0.029 54.059 1.00 10.66 7 ILE B O 1
ATOM 649 N N . PHE B 1 8 ? -10.081 0.420 52.273 1.00 12.76 8 PHE B N 1
ATOM 650 C CA . PHE B 1 8 ? -9.865 1.814 52.655 1.00 14.43 8 PHE B CA 1
ATOM 651 C C . PHE B 1 8 ? -11.172 2.606 52.636 1.00 11.69 8 PHE B C 1
ATOM 652 O O . PHE B 1 8 ? -11.401 3.454 53.501 1.00 15.71 8 PHE B O 1
ATOM 660 N N . SER B 1 9 ? -12.048 2.347 51.672 1.00 12.43 9 SER B N 1
ATOM 661 C CA . SER B 1 9 ? -13.322 3.055 51.648 1.00 14.97 9 SER B CA 1
ATOM 662 C C . SER B 1 9 ? -14.131 2.796 52.919 1.00 14.06 9 SER B C 1
ATOM 663 O O . SER B 1 9 ? -14.658 3.730 53.540 1.00 14.93 9 SER B O 1
ATOM 666 N N . LYS B 1 10 ? -14.245 1.529 53.316 1.00 14.16 10 LYS B N 1
ATOM 667 C CA . LYS B 1 10 ? -15.035 1.182 54.497 1.00 14.14 10 LYS B CA 1
ATOM 668 C C . LYS B 1 10 ? -14.358 1.657 55.781 1.00 17.07 10 LYS B C 1
ATOM 669 O O . LYS B 1 10 ? -15.038 2.117 56.711 1.00 14.83 10 LYS B O 1
ATOM 675 N N . VAL B 1 11 ? -13.022 1.545 55.853 1.00 11.29 11 VAL B N 1
ATOM 676 C CA . VAL B 1 11 ? -12.291 2.079 57.000 1.00 13.99 11 VAL B CA 1
ATOM 677 C C . VAL B 1 11 ? -12.515 3.584 57.107 1.00 13.10 11 VAL B C 1
ATOM 678 O O . VAL B 1 11 ? -12.638 4.137 58.205 1.00 13.87 11 VAL B O 1
ATOM 682 N N . LYS B 1 12 ? -12.574 4.269 55.973 1.00 12.57 12 LYS B N 1
ATOM 683 C CA . LYS B 1 12 ? -12.691 5.721 56.008 1.00 14.87 12 LYS B CA 1
ATOM 684 C C . LYS B 1 12 ? -14.071 6.150 56.485 1.00 16.72 12 LYS B C 1
ATOM 685 O O . LYS B 1 12 ? -14.202 7.138 57.226 1.00 14.78 12 LYS B O 1
ATOM 691 N N . SER B 1 13 ? -15.111 5.400 56.097 1.00 14.44 13 SER B N 1
ATOM 692 C CA . SER B 1 13 ? -16.458 5.695 56.562 1.00 11.58 13 SER B CA 1
ATOM 693 C C . SER B 1 13 ? -16.586 5.471 58.066 1.00 17.22 13 SER B C 1
ATOM 694 O O . SER B 1 13 ? -17.111 6.329 58.791 1.00 14.81 13 SER B O 1
ATOM 697 N N . ILE B 1 14 ? -16.096 4.328 58.559 1.00 14.16 14 ILE B N 1
ATOM 698 C CA . ILE B 1 14 ? -16.197 4.057 59.990 1.00 15.05 14 ILE B CA 1
ATOM 699 C C . ILE B 1 14 ? -15.480 5.143 60.785 1.00 14.52 14 ILE B C 1
ATOM 700 O O . ILE B 1 14 ? -16.020 5.664 61.762 1.00 14.11 14 ILE B O 1
ATOM 705 N N . ILE B 1 15 ? -14.268 5.529 60.360 1.00 18.15 15 ILE B N 1
ATOM 706 C CA . ILE B 1 15 ? -13.523 6.549 61.106 1.00 19.32 15 ILE B CA 1
ATOM 707 C C . ILE B 1 15 ? -14.295 7.859 61.113 1.00 16.66 15 ILE B C 1
ATOM 708 O O . ILE B 1 15 ? -14.416 8.529 62.147 1.00 18.24 15 ILE B O 1
ATOM 713 N N . SER B 1 16 ? -14.841 8.234 59.959 1.00 16.83 16 SER B N 1
ATOM 714 C CA . SER B 1 16 ? -15.611 9.462 59.855 1.00 16.66 16 SER B CA 1
ATOM 715 C C . SER B 1 16 ? -16.858 9.394 60.726 1.00 20.97 16 SER B C 1
ATOM 716 O O . SER B 1 16 ? -17.201 10.370 61.402 1.00 22.03 16 SER B O 1
ATOM 719 N N . GLU B 1 17 ? -17.548 8.245 60.734 1.00 20.05 17 GLU B N 1
ATOM 720 C CA . GLU B 1 17 ? -18.777 8.112 61.516 1.00 23.70 17 GLU B CA 1
ATOM 721 C C . GLU B 1 17 ? -18.511 8.224 63.012 1.00 26.93 17 GLU B C 1
ATOM 722 O O . GLU B 1 17 ? -19.288 8.844 63.744 1.00 26.95 17 GLU B O 1
ATOM 728 N N . LYS B 1 18 ? -17.429 7.610 63.487 1.00 23.33 18 LYS B N 1
ATOM 729 C CA . LYS B 1 18 ? -17.176 7.480 64.915 1.00 22.16 18 LYS B CA 1
ATOM 730 C C . LYS B 1 18 ? -16.303 8.599 65.474 1.00 23.52 18 LYS B C 1
ATOM 731 O O . LYS B 1 18 ? -16.499 8.998 66.623 1.00 26.59 18 LYS B O 1
ATOM 737 N N . LEU B 1 19 ? -15.319 9.087 64.715 1.00 24.04 19 LEU B N 1
ATOM 738 C CA . LEU B 1 19 ? -14.506 10.213 65.154 1.00 24.93 19 LEU B CA 1
ATOM 739 C C . LEU B 1 19 ? -15.151 11.562 64.848 1.00 27.84 19 LEU B C 1
ATOM 740 O O . LEU B 1 19 ? -14.727 12.578 65.402 1.00 29.34 19 LEU B O 1
ATOM 745 N N . GLY B 1 20 ? -16.144 11.606 63.963 1.00 26.33 20 GLY B N 1
ATOM 746 C CA . GLY B 1 20 ? -16.814 12.855 63.676 1.00 23.16 20 GLY B CA 1
ATOM 747 C C . GLY B 1 20 ? -16.119 13.733 62.663 1.00 30.75 20 GLY B C 1
ATOM 748 O O . GLY B 1 20 ? -16.570 14.859 62.427 1.00 39.98 20 GLY B O 1
ATOM 749 N N . VAL B 1 21 ? -15.047 13.270 62.052 1.00 24.46 21 VAL B N 1
ATOM 750 C CA . VAL B 1 21 ? -14.350 14.092 61.081 1.00 24.31 21 VAL B CA 1
ATOM 751 C C . VAL B 1 21 ? -14.963 13.888 59.706 1.00 24.32 21 VAL B C 1
ATOM 752 O O . VAL B 1 21 ? -15.608 12.876 59.423 1.00 26.25 21 VAL B O 1
ATOM 756 N N . ASP B 1 22 ? -14.688 14.841 58.822 1.00 26.51 22 ASP B N 1
ATOM 757 C CA . ASP B 1 22 ? -15.157 14.769 57.459 1.00 25.76 22 ASP B CA 1
ATOM 758 C C . ASP B 1 22 ? -14.270 13.810 56.694 1.00 23.34 22 ASP B C 1
ATOM 759 O O . ASP B 1 22 ? -13.070 13.706 56.962 1.00 25.48 22 ASP B O 1
ATOM 764 N N . GLU B 1 23 ? -14.867 13.116 55.725 1.00 20.75 23 GLU B N 1
ATOM 765 C CA . GLU B 1 23 ? -14.130 12.086 54.999 1.00 27.29 23 GLU B CA 1
ATOM 766 C C . GLU B 1 23 ? -12.949 12.658 54.231 1.00 27.32 23 GLU B C 1
ATOM 767 O O . GLU B 1 23 ? -11.992 11.926 53.962 1.00 25.64 23 GLU B O 1
ATOM 773 N N . SER B 1 24 ? -12.994 13.952 53.884 1.00 28.37 24 SER B N 1
ATOM 774 C CA . SER B 1 24 ? -11.904 14.596 53.161 1.00 25.21 24 SER B CA 1
ATOM 775 C C . SER B 1 24 ? -10.591 14.573 53.926 1.00 26.58 24 SER B C 1
ATOM 776 O O . SER B 1 24 ? -9.529 14.696 53.307 1.00 26.22 24 SER B O 1
ATOM 779 N N . GLN B 1 25 ? -10.642 14.461 55.256 1.00 25.27 25 GLN B N 1
ATOM 780 C CA . GLN B 1 25 ? -9.454 14.436 56.100 1.00 23.98 25 GLN B CA 1
ATOM 781 C C . GLN B 1 25 ? -8.856 13.044 56.245 1.00 19.93 25 GLN B C 1
ATOM 782 O O . GLN B 1 25 ? -7.726 12.920 56.740 1.00 19.81 25 GLN B O 1
ATOM 788 N N . VAL B 1 26 ? -9.576 11.997 55.851 1.00 18.90 26 VAL B N 1
ATOM 789 C CA . VAL B 1 26 ? -9.149 10.625 56.105 1.00 24.05 26 VAL B CA 1
ATOM 790 C C . VAL B 1 26 ? -8.425 10.148 54.851 1.00 23.71 26 VAL B C 1
ATOM 791 O O . VAL B 1 26 ? -9.041 9.765 53.853 1.00 27.55 26 VAL B O 1
ATOM 795 N N . THR B 1 27 ? -7.105 10.211 54.898 1.00 19.98 27 THR B N 1
ATOM 796 C CA . THR B 1 27 ? -6.237 9.738 53.839 1.00 20.55 27 THR B CA 1
ATOM 797 C C . THR B 1 27 ? -5.340 8.649 54.405 1.00 20.33 27 THR B C 1
ATOM 798 O O . THR B 1 27 ? -5.234 8.476 55.623 1.00 22.42 27 THR B O 1
ATOM 802 N N . GLU B 1 28 ? -4.678 7.930 53.497 1.00 20.81 28 GLU B N 1
ATOM 803 C CA . GLU B 1 28 ? -3.705 6.907 53.882 1.00 25.31 28 GLU B CA 1
ATOM 804 C C . GLU B 1 28 ? -2.615 7.447 54.800 1.00 24.67 28 GLU B C 1
ATOM 805 O O . GLU B 1 28 ? -2.060 6.696 55.608 1.00 26.44 28 GLU B O 1
ATOM 811 N N . GLU B 1 29 ? -2.262 8.724 54.668 1.00 25.65 29 GLU B N 1
ATOM 812 C CA . GLU B 1 29 ? -1.164 9.300 55.442 1.00 24.83 29 GLU B CA 1
ATOM 813 C C . GLU B 1 29 ? -1.618 9.878 56.765 1.00 23.07 29 GLU B C 1
ATOM 814 O O . GLU B 1 29 ? -0.776 10.234 57.595 1.00 27.73 29 GLU B O 1
ATOM 820 N N . ALA B 1 30 ? -2.916 9.953 56.993 1.00 17.45 30 ALA B N 1
ATOM 821 C CA . ALA B 1 30 ? -3.434 10.649 58.158 1.00 18.58 30 ALA B CA 1
ATOM 822 C C . ALA B 1 30 ? -3.071 9.947 59.458 1.00 22.75 30 ALA B C 1
ATOM 823 O O . ALA B 1 30 ? -3.316 8.747 59.623 1.00 22.90 30 ALA B O 1
ATOM 825 N N . LYS B 1 31 ? -2.527 10.714 60.401 1.00 23.60 31 LYS B N 1
ATOM 826 C CA . LYS B 1 31 ? -2.320 10.238 61.763 1.00 28.04 31 LYS B CA 1
ATOM 827 C C . LYS B 1 31 ? -3.628 10.206 62.510 1.00 22.03 31 LYS B C 1
ATOM 828 O O . LYS B 1 31 ? -4.313 11.229 62.565 1.00 22.70 31 LYS B O 1
ATOM 834 N N . LEU B 1 32 ? -3.951 9.075 63.152 1.00 22.24 32 LEU B N 1
ATOM 835 C CA . LEU B 1 32 ? -5.195 9.019 63.909 1.00 20.32 32 LEU B CA 1
ATOM 836 C C . LEU B 1 32 ? -5.226 10.135 64.961 1.00 23.31 32 LEU B C 1
ATOM 837 O O . LEU B 1 32 ? -6.130 10.973 64.961 1.00 24.33 32 LEU B O 1
ATOM 842 N N . ILE B 1 33 ? -4.210 10.169 65.810 1.00 21.41 33 ILE B N 1
ATOM 843 C CA . ILE B 1 33 ? -4.208 11.149 66.894 1.00 26.01 33 ILE B CA 1
ATOM 844 C C . ILE B 1 33 ? -3.896 12.538 66.351 1.00 27.99 33 ILE B C 1
ATOM 845 O O . ILE B 1 33 ? -4.705 13.457 66.470 1.00 28.02 33 ILE B O 1
ATOM 850 N N . ASP B 1 34 ? -2.720 12.691 65.740 1.00 29.71 34 ASP B N 1
ATOM 851 C CA . ASP B 1 34 ? -2.194 14.023 65.455 1.00 30.76 34 ASP B CA 1
ATOM 852 C C . ASP B 1 34 ? -3.040 14.757 64.420 1.00 34.07 34 ASP B C 1
ATOM 853 O O . ASP B 1 34 ? -3.224 15.975 64.517 1.00 41.84 34 ASP B O 1
ATOM 858 N N . ASP B 1 35 ? -3.546 14.043 63.415 1.00 29.22 35 ASP B N 1
ATOM 859 C CA . ASP B 1 35 ? -4.296 14.646 62.322 1.00 28.10 35 ASP B CA 1
ATOM 860 C C . ASP B 1 35 ? -5.806 14.585 62.532 1.00 30.84 35 ASP B C 1
ATOM 861 O O . ASP B 1 35 ? -6.493 15.59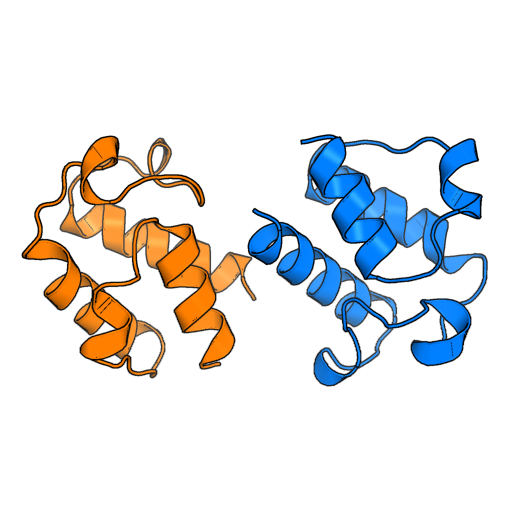5 62.359 1.00 32.73 35 ASP B O 1
ATOM 866 N N . LEU B 1 36 ? -6.340 13.426 62.910 1.00 28.35 36 LEU B N 1
ATOM 867 C CA . LEU B 1 36 ? -7.781 13.219 62.965 1.00 25.18 36 LEU B CA 1
ATOM 868 C C . LEU B 1 36 ? -8.366 13.433 64.352 1.00 28.72 36 LEU B C 1
ATOM 869 O O . LEU B 1 36 ? -9.566 13.235 64.535 1.00 24.45 36 LEU B O 1
ATOM 874 N N . GLY B 1 37 ? -7.553 13.809 65.334 1.00 28.70 37 GLY B N 1
ATOM 875 C CA . GLY B 1 37 ? -8.064 14.199 66.634 1.00 27.22 37 GLY B CA 1
ATOM 876 C C . GLY B 1 37 ? -8.452 13.084 67.580 1.00 26.43 37 GLY B C 1
ATOM 877 O O . GLY B 1 37 ? -9.060 13.370 68.616 1.00 23.92 37 GLY B O 1
ATOM 878 N N . ALA B 1 38 ? -8.112 11.832 67.279 1.00 27.06 38 ALA B N 1
ATOM 879 C CA . ALA B 1 38 ? -8.435 10.745 68.189 1.00 23.58 38 ALA B CA 1
ATOM 880 C C . ALA B 1 38 ? -7.515 10.768 69.416 1.00 29.45 38 ALA B C 1
ATOM 881 O O . ALA B 1 38 ? -6.546 11.521 69.488 1.00 29.82 38 ALA B O 1
ATOM 883 N N . ASP B 1 39 ? -7.831 9.918 70.391 1.00 32.91 39 ASP B N 1
ATOM 884 C CA . ASP B 1 39 ? -7.014 9.739 71.587 1.00 35.78 39 ASP B CA 1
ATOM 885 C C . ASP B 1 39 ? -6.530 8.292 71.643 1.00 35.52 39 ASP B C 1
ATOM 886 O O . ASP B 1 39 ? -6.947 7.446 70.848 1.00 36.36 39 ASP B O 1
ATOM 891 N N . SER B 1 40 ? -5.656 8.002 72.609 1.00 36.14 40 SER B N 1
ATOM 892 C CA 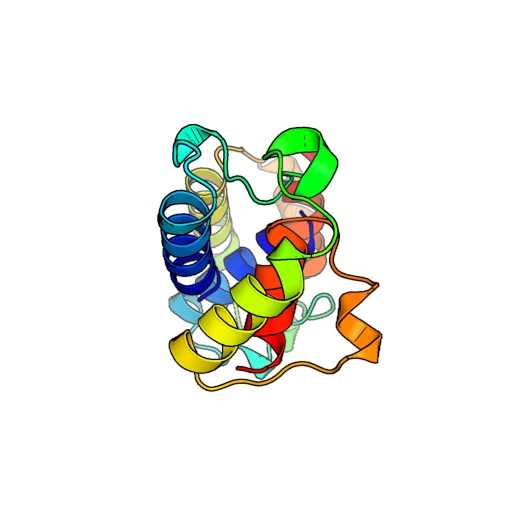. SER B 1 40 ? -5.095 6.661 72.725 1.00 41.70 40 SER B CA 1
ATOM 893 C C . SER B 1 40 ? -6.122 5.617 73.143 1.00 40.82 40 SER B C 1
ATOM 894 O O . SER B 1 40 ? -5.793 4.427 73.175 1.00 51.40 40 SER B O 1
ATOM 897 N N . LEU B 1 41 ? -7.348 6.020 73.450 1.00 39.47 41 LEU B N 1
ATOM 898 C CA . LEU B 1 41 ? -8.408 5.087 73.781 1.00 32.10 41 LEU B CA 1
ATOM 899 C C . LEU B 1 41 ? -9.286 4.759 72.589 1.00 32.31 41 LEU B C 1
ATOM 900 O O . LEU B 1 41 ? -9.886 3.682 72.546 1.00 32.51 41 LEU B O 1
ATOM 905 N N . ASP B 1 42 ? -9.388 5.673 71.626 1.00 27.79 42 ASP B N 1
ATOM 906 C CA . ASP B 1 42 ? -10.332 5.476 70.537 1.00 30.88 42 ASP B CA 1
ATOM 907 C C . ASP B 1 42 ? -9.957 4.288 69.669 1.00 30.86 42 ASP B C 1
ATOM 908 O O . ASP B 1 42 ? -10.846 3.627 69.125 1.00 30.24 42 ASP B O 1
ATOM 913 N N . LEU B 1 43 ? -8.671 3.941 69.588 1.00 28.05 43 LEU B N 1
ATOM 914 C CA . LEU B 1 43 ? -8.273 2.983 68.568 1.00 27.29 43 LEU B CA 1
ATOM 915 C C . LEU B 1 43 ? -8.741 1.569 68.890 1.00 28.89 43 LEU B C 1
ATOM 916 O O . LEU B 1 43 ? -9.087 0.823 67.969 1.00 21.72 43 LEU B O 1
ATOM 921 N N . VAL B 1 44 ? -8.852 1.194 70.174 1.00 29.18 44 VAL B N 1
ATOM 922 C CA . VAL B 1 44 ? -9.263 -0.182 70.453 1.00 25.19 44 VAL B CA 1
ATOM 923 C C . VAL B 1 44 ? -10.722 -0.406 70.050 1.00 25.32 44 VAL B C 1
ATOM 924 O O . VAL B 1 44 ? -11.070 -1.463 69.508 1.00 27.89 44 VAL B O 1
ATOM 928 N N . ASP B 1 45 ? -11.594 0.585 70.266 1.00 24.70 45 ASP B N 1
ATOM 929 C CA . ASP B 1 45 ? -12.964 0.462 69.765 1.00 27.88 45 ASP B CA 1
ATOM 930 C C . ASP B 1 45 ? -13.014 0.467 68.246 1.00 24.70 45 ASP B C 1
ATOM 931 O O . ASP B 1 45 ? -13.734 -0.341 67.643 1.00 24.91 45 ASP B O 1
ATOM 936 N N . LEU B 1 46 ? -12.274 1.382 67.613 1.00 21.91 46 LEU B N 1
ATOM 937 C CA . LEU B 1 46 ? -12.223 1.416 66.158 1.00 21.89 46 LEU B CA 1
ATOM 938 C C . LEU B 1 46 ? -11.783 0.067 65.624 1.00 20.04 46 LEU B C 1
ATOM 939 O O . LEU B 1 46 ? -12.400 -0.494 64.712 1.00 18.46 46 LEU B O 1
ATOM 944 N N . VAL B 1 47 ? -10.743 -0.492 66.242 1.00 20.66 47 VAL B N 1
ATOM 945 C CA . VAL B 1 47 ? -10.209 -1.784 65.834 1.00 20.29 47 VAL B CA 1
ATOM 946 C C . VAL B 1 47 ? -11.263 -2.876 65.971 1.00 24.68 47 VAL B C 1
ATOM 947 O O . VAL B 1 47 ? -11.421 -3.721 65.082 1.00 25.34 47 VAL B O 1
ATOM 951 N N . MET B 1 48 ? -12.019 -2.874 67.070 1.00 27.12 48 MET B N 1
ATOM 952 C CA . MET B 1 48 ? -13.070 -3.877 67.202 1.00 28.24 48 MET B CA 1
ATOM 953 C C . MET B 1 48 ? -14.146 -3.705 66.142 1.00 29.40 48 MET B C 1
ATOM 954 O O . MET B 1 48 ? -14.730 -4.693 65.682 1.00 31.88 48 MET B O 1
ATOM 959 N N . ASP B 1 49 ? -14.443 -2.467 65.754 1.00 23.53 49 ASP B N 1
ATOM 960 C CA . ASP B 1 49 ? -15.405 -2.279 64.677 1.00 24.29 49 ASP B CA 1
ATOM 961 C C . ASP B 1 49 ? -14.838 -2.747 63.341 1.00 20.37 49 ASP B C 1
ATOM 962 O O . ASP B 1 49 ? -15.548 -3.396 62.567 1.00 22.36 49 ASP B O 1
ATOM 967 N N . PHE B 1 50 ? -13.548 -2.478 63.068 1.00 24.42 50 PHE B N 1
ATOM 968 C CA . PHE B 1 50 ? -12.914 -3.051 61.878 1.00 19.09 50 PHE B CA 1
ATOM 969 C C . PHE B 1 50 ? -12.891 -4.571 61.949 1.00 21.35 50 PHE B C 1
ATOM 970 O O . PHE B 1 50 ? -13.141 -5.243 60.943 1.00 23.52 50 PHE B O 1
ATOM 978 N N . GLU B 1 51 ? -12.641 -5.133 63.139 1.00 23.99 51 GLU B N 1
ATOM 979 C CA . GLU B 1 51 ? -12.663 -6.588 63.294 1.00 26.08 51 GLU B CA 1
ATOM 980 C C . GLU B 1 51 ? -14.008 -7.166 62.868 1.00 28.74 51 GLU B C 1
ATOM 981 O O . GLU B 1 51 ? -14.060 -8.136 62.106 1.00 28.10 51 GLU B O 1
ATOM 987 N N . SER B 1 52 ? -15.108 -6.545 63.303 1.00 23.60 52 SER B N 1
ATOM 988 C CA . SER B 1 52 ? -16.437 -7.023 62.945 1.00 24.49 52 SER B CA 1
ATOM 989 C C . SER B 1 52 ? -16.809 -6.670 61.511 1.00 24.99 52 SER B C 1
ATOM 990 O O . SER B 1 52 ? -17.614 -7.372 60.897 1.00 25.00 52 SER B O 1
ATOM 993 N N . GLU B 1 53 ? -16.258 -5.584 60.969 1.00 24.19 53 GLU B N 1
ATOM 994 C CA . GLU B 1 53 ? -16.577 -5.199 59.596 1.00 22.49 53 GLU B CA 1
ATOM 995 C C . GLU B 1 53 ? -16.014 -6.204 58.590 1.00 19.84 53 GLU B C 1
ATOM 996 O O . GLU B 1 53 ? -16.689 -6.578 57.623 1.00 17.55 53 GLU B O 1
ATOM 1002 N N . PHE B 1 54 ? -14.778 -6.648 58.791 1.00 19.24 54 PHE B N 1
ATOM 1003 C CA . PHE B 1 54 ? -14.103 -7.456 57.793 1.00 19.18 54 PHE B CA 1
ATOM 1004 C C . PHE B 1 54 ? -13.945 -8.915 58.178 1.00 26.07 54 PHE B C 1
ATOM 1005 O O . PHE B 1 54 ? -13.484 -9.704 57.347 1.00 31.83 54 PHE B O 1
ATOM 1013 N N . GLY B 1 55 ? -14.325 -9.299 59.390 1.00 25.39 55 GLY B N 1
ATOM 1014 C CA . GLY B 1 55 ? -14.185 -10.685 59.792 1.00 24.03 55 GLY B CA 1
ATOM 1015 C C . GLY B 1 55 ? -12.743 -11.089 59.954 1.00 31.48 55 GLY B C 1
ATOM 1016 O O . GLY B 1 55 ? -12.347 -12.170 59.493 1.00 34.96 55 GLY B O 1
ATOM 1017 N N . VAL B 1 56 ? -11.935 -10.225 60.565 1.00 24.39 56 VAL B N 1
ATOM 1018 C CA . VAL B 1 56 ? -10.540 -10.481 60.853 1.00 26.13 56 VAL B CA 1
ATOM 1019 C C . VAL B 1 56 ? -10.332 -10.200 62.321 1.00 30.97 56 VAL B C 1
ATOM 1020 O O . VAL B 1 56 ? -11.224 -9.687 63.000 1.00 34.91 56 VAL B O 1
ATOM 1024 N N . LYS B 1 57 ? -9.132 -10.478 62.822 1.00 36.70 57 LYS B N 1
ATOM 1025 C CA . LYS B 1 57 ? -8.828 -9.973 64.145 1.00 40.82 57 LYS B CA 1
ATOM 1026 C C . LYS B 1 57 ? -7.360 -9.606 64.268 1.00 33.91 57 LYS B C 1
ATOM 1027 O O . LYS B 1 57 ? -6.513 -10.020 63.466 1.00 35.87 57 LYS B O 1
ATOM 1033 N N . VAL B 1 58 ? -7.091 -8.787 65.271 1.00 39.14 58 VAL B N 1
ATOM 1034 C CA . VAL B 1 58 ? -5.813 -8.109 65.399 1.00 43.92 58 VAL B CA 1
ATOM 1035 C C . VAL B 1 58 ? -5.234 -8.494 66.749 1.00 44.45 58 VAL B C 1
ATOM 1036 O O . VAL B 1 58 ? -5.958 -8.849 67.686 1.00 48.48 58 VAL B O 1
ATOM 1040 N N . ASP B 1 59 ? -3.914 -8.419 66.849 1.00 42.58 59 ASP B N 1
ATOM 1041 C CA . ASP B 1 59 ? -3.227 -8.661 68.103 1.00 45.01 59 ASP B CA 1
ATOM 1042 C C . ASP B 1 59 ? -3.260 -7.401 68.956 1.00 44.39 59 ASP B C 1
ATOM 1043 O O . ASP B 1 59 ? -3.324 -6.283 68.441 1.00 50.65 59 ASP B O 1
ATOM 1048 N N . ASP B 1 60 ? -3.238 -7.583 70.274 1.00 45.35 60 ASP B N 1
ATOM 1049 C CA . ASP B 1 60 ? -3.064 -6.422 71.138 1.00 52.32 60 ASP B CA 1
ATOM 1050 C C . ASP B 1 60 ? -1.657 -5.861 71.021 1.00 46.94 60 ASP B C 1
ATOM 1051 O O . ASP B 1 60 ? -1.460 -4.648 71.159 1.00 50.21 60 ASP B O 1
ATOM 1056 N N . ALA B 1 61 ? -0.674 -6.724 70.758 1.00 47.77 61 ALA B N 1
ATOM 1057 C CA . ALA B 1 61 ? 0.697 -6.264 70.571 1.00 51.94 61 ALA B CA 1
ATOM 1058 C C . ALA B 1 61 ? 0.835 -5.413 69.318 1.00 53.38 61 ALA B C 1
ATOM 1059 O O . ALA B 1 61 ? 1.573 -4.420 69.317 1.00 52.13 61 ALA B O 1
ATOM 1061 N N . ASP B 1 62 ? 0.132 -5.782 68.242 1.00 48.86 62 ASP B N 1
ATOM 1062 C CA . ASP B 1 62 ? 0.266 -5.074 66.972 1.00 46.46 62 ASP B CA 1
ATOM 1063 C C . ASP B 1 62 ? -0.575 -3.807 66.912 1.00 41.06 62 ASP B C 1
ATOM 1064 O O . ASP B 1 62 ? -0.566 -3.118 65.885 1.00 36.90 62 ASP B O 1
ATOM 1069 N N . LEU B 1 63 ? -1.314 -3.501 67.973 1.00 37.31 63 LEU B N 1
ATOM 1070 C CA . LEU B 1 63 ? -2.082 -2.267 68.028 1.00 36.78 63 LEU B CA 1
ATOM 1071 C C . LEU B 1 63 ? -1.185 -1.071 68.334 1.00 40.47 63 LEU B C 1
ATOM 1072 O O . LEU B 1 63 ? -1.494 0.057 67.931 1.00 35.21 63 LEU B O 1
ATOM 1077 N N . GLU B 1 64 ? -0.073 -1.298 69.040 1.00 41.11 64 GLU B N 1
ATOM 1078 C CA . GLU B 1 64 ? 0.865 -0.222 69.347 1.00 42.94 64 GLU B CA 1
ATOM 1079 C C . GLU B 1 64 ? 1.611 0.257 68.111 1.00 29.76 64 GLU B C 1
ATOM 1080 O O . GLU B 1 64 ? 2.181 1.351 68.127 1.00 29.53 64 GLU B O 1
ATOM 1086 N N . LYS B 1 65 ? 1.601 -0.523 67.040 1.00 32.84 65 LYS B N 1
ATOM 1087 C CA . LYS B 1 65 ? 2.289 -0.164 65.811 1.00 35.75 65 LYS B CA 1
ATOM 1088 C C . LYS B 1 65 ? 1.407 0.618 64.857 1.00 29.13 65 LYS B C 1
ATOM 1089 O O . LYS B 1 65 ? 1.913 1.148 63.864 1.00 30.12 65 LYS B O 1
ATOM 1095 N N . ILE B 1 66 ? 0.105 0.668 65.116 1.00 31.74 66 ILE B N 1
ATOM 1096 C CA . ILE B 1 66 ? -0.841 1.319 64.220 1.00 24.82 66 ILE B CA 1
ATOM 1097 C C . ILE B 1 66 ? -0.781 2.825 64.456 1.00 29.05 66 ILE B C 1
ATOM 1098 O O . ILE B 1 66 ? -1.256 3.325 65.477 1.00 25.81 66 ILE B O 1
ATOM 1103 N N . SER B 1 67 ? -0.250 3.554 63.477 1.00 22.61 67 SER B N 1
ATOM 1104 C CA . SER B 1 67 ? -0.082 4.997 63.580 1.00 24.66 67 SER B CA 1
ATOM 1105 C C . SER B 1 67 ? -0.952 5.791 62.612 1.00 20.07 67 SER B C 1
ATOM 1106 O O . SER B 1 67 ? -1.388 6.887 62.950 1.00 20.56 67 SER B O 1
ATOM 1109 N N . THR B 1 68 ? -1.195 5.290 61.410 1.00 19.01 68 THR B N 1
ATOM 1110 C CA . THR B 1 68 ? -1.951 6.016 60.402 1.00 21.06 68 THR B CA 1
ATOM 1111 C C . THR B 1 68 ? -3.150 5.196 59.943 1.00 20.65 68 THR B C 1
ATOM 1112 O O . THR B 1 68 ? -3.302 4.015 60.275 1.00 18.52 68 THR B O 1
ATOM 1116 N N . VAL B 1 69 ? -3.999 5.854 59.154 1.00 15.75 69 VAL B N 1
ATOM 1117 C CA . VAL B 1 69 ? -5.099 5.165 58.500 1.00 18.67 69 VAL B CA 1
ATOM 1118 C C . VAL B 1 69 ? -4.565 4.062 57.591 1.00 16.22 69 VAL B C 1
ATOM 1119 O O . VAL B 1 69 ? -5.111 2.952 57.556 1.00 15.49 69 VAL B O 1
ATOM 1123 N N . GLY B 1 70 ? -3.478 4.345 56.865 1.00 22.78 70 GLY B N 1
ATOM 1124 C CA . GLY B 1 70 ? -2.865 3.343 56.006 1.00 16.72 70 GLY B CA 1
ATOM 1125 C C . GLY B 1 70 ? -2.388 2.118 56.761 1.00 15.18 70 GLY B C 1
ATOM 1126 O O . GLY B 1 70 ? -2.382 1.015 56.212 1.00 16.26 70 GLY B O 1
ATOM 1127 N N . ASP B 1 71 ? -1.974 2.294 58.020 1.00 17.27 71 ASP B N 1
ATOM 1128 C CA . ASP B 1 71 ? -1.563 1.168 58.863 1.00 15.00 71 ASP B CA 1
ATOM 1129 C C . ASP B 1 71 ? -2.715 0.197 59.096 1.00 16.77 71 ASP B C 1
ATOM 1130 O O . ASP B 1 71 ? -2.528 -1.024 59.063 1.00 13.86 71 ASP B O 1
ATOM 1135 N N . ILE B 1 72 ? -3.903 0.742 59.398 1.00 13.61 72 ILE B N 1
ATOM 1136 C CA . ILE B 1 72 ? -5.113 -0.067 59.580 1.00 16.04 72 ILE B CA 1
ATOM 1137 C C . ILE B 1 72 ? -5.438 -0.834 58.310 1.00 13.83 72 ILE B C 1
ATOM 1138 O O . ILE B 1 72 ? -5.684 -2.050 58.338 1.00 13.30 72 ILE B O 1
ATOM 1143 N N . VAL B 1 73 ? -5.484 -0.133 57.179 1.00 13.43 73 VAL B N 1
ATOM 1144 C CA . VAL B 1 73 ? -5.839 -0.770 55.916 1.00 13.89 73 VAL B CA 1
ATOM 1145 C C . VAL B 1 73 ? -4.892 -1.931 55.634 1.00 16.50 73 VAL B C 1
ATOM 1146 O O . VAL B 1 73 ? -5.322 -3.050 55.316 1.00 12.16 73 VAL B O 1
ATOM 1150 N N . SER B 1 74 ? -3.584 -1.681 55.789 1.00 13.16 74 SER B N 1
ATOM 1151 C CA . SER B 1 74 ? -2.589 -2.698 55.461 1.00 17.39 74 SER B CA 1
ATOM 1152 C C . SER B 1 74 ? -2.698 -3.902 56.377 1.00 15.87 74 SER B C 1
ATOM 1153 O O . SER B 1 74 ? -2.573 -5.043 55.924 1.00 15.51 74 SER B O 1
ATOM 1156 N N . TYR B 1 75 ? -2.944 -3.671 57.665 1.00 13.76 75 TYR B N 1
ATOM 1157 C CA . TYR B 1 75 ? -3.128 -4.791 58.568 1.00 18.86 75 TYR B CA 1
ATOM 1158 C C . TYR B 1 75 ? -4.354 -5.598 58.174 1.00 19.42 75 TYR B C 1
ATOM 1159 O O . TYR B 1 75 ? -4.295 -6.832 58.120 1.00 19.09 75 TYR B O 1
ATOM 1168 N N . ILE B 1 76 ? -5.457 -4.917 57.840 1.00 14.55 76 ILE B N 1
ATOM 1169 C CA . ILE B 1 76 ? -6.653 -5.621 57.373 1.00 15.59 76 ILE B CA 1
ATOM 1170 C C . ILE B 1 76 ? -6.370 -6.361 56.074 1.00 20.05 76 ILE B C 1
ATOM 1171 O O . ILE B 1 76 ? -6.778 -7.517 55.894 1.00 20.10 76 ILE B O 1
ATOM 1176 N N . GLU B 1 77 ? -5.672 -5.705 55.141 1.00 14.30 77 GLU B N 1
ATOM 1177 C CA . GLU B 1 77 ? -5.425 -6.317 53.843 1.00 21.87 77 GLU B CA 1
ATOM 1178 C C . GLU B 1 77 ? -4.571 -7.574 53.963 1.00 20.67 77 GLU B C 1
ATOM 1179 O O . GLU B 1 77 ? -4.781 -8.540 53.223 1.00 25.52 77 GLU B O 1
ATOM 1185 N N . LYS B 1 78 ? -3.626 -7.597 54.899 1.00 18.94 78 LYS B N 1
ATOM 1186 C CA . LYS B 1 78 ? -2.782 -8.781 55.046 1.00 28.93 78 LYS B CA 1
ATOM 1187 C C . LYS B 1 78 ? -3.554 -9.937 55.670 1.00 27.09 78 LYS B C 1
ATOM 1188 O O . LYS B 1 78 ? -3.315 -11.099 55.327 1.00 32.18 78 LYS B O 1
ATOM 1194 N N . LYS B 1 79 ? -4.512 -9.639 56.548 1.00 24.67 79 LYS B N 1
ATOM 1195 C CA . LYS B 1 79 ? -5.332 -10.668 57.171 1.00 27.95 79 LYS B CA 1
ATOM 1196 C C . LYS B 1 79 ? -6.383 -11.232 56.231 1.00 30.51 79 LYS B C 1
ATOM 1197 O O . LYS B 1 79 ? -7.059 -12.189 56.604 1.00 37.86 79 LYS B O 1
ATOM 1203 N N . LEU B 1 80 ? -6.531 -10.690 55.025 1.00 33.24 80 LEU B N 1
ATOM 1204 C CA . LEU B 1 80 ? -7.527 -11.211 54.093 1.00 31.94 80 LEU B CA 1
ATOM 1205 C C . LEU B 1 80 ? -6.993 -11.122 52.666 1.00 35.47 80 LEU B C 1
ATOM 1206 O O . LEU B 1 80 ? -6.127 -11.908 52.271 1.00 40.54 80 LEU B O 1
#

Radius of gyration: 17.5 Å; Cα contacts (8 Å, |Δi|>4): 174; chains: 2; bounding box: 33×30×50 Å

Secondary structure (DSSP, 8-state):
-HHHHHHHHHHHHHHHH---GGG--TT-BTTTTT---TTHHHHHHHHHHHHHT----SGGGTT--BHHHHHHHHHHH-/-HHHHHHHHHHHHHHHH---GGG--TT-BTTTTT---TTHHHHHHHHHHHHHT----SGGGTT--BHHHHHHHHHHH-